Protein AF-A0A4P5S5T4-F1 (afdb_monomer)

Secondary structure (DSSP, 8-state):
---------------S---TT---------HHHHHHHHHHHHHHTS-HHHHHHHHHHHHH-PPPPPS-S--S--TT--TTTTTGGGTTTT--

Structure (mmCIF, N/CA/C/O backbone):
data_AF-A0A4P5S5T4-F1
#
_entry.id   AF-A0A4P5S5T4-F1
#
loop_
_atom_site.group_PDB
_atom_site.id
_atom_site.type_symbol
_atom_site.label_atom_id
_atom_site.label_alt_id
_atom_site.label_comp_id
_atom_site.label_asym_id
_atom_site.label_entity_id
_atom_site.label_seq_id
_atom_site.pdbx_PDB_ins_code
_atom_site.Cartn_x
_atom_site.Cartn_y
_atom_site.Cartn_z
_atom_site.occupancy
_atom_site.B_iso_or_equiv
_atom_site.auth_seq_id
_atom_site.auth_comp_id
_atom_site.auth_asym_id
_atom_site.auth_atom_id
_atom_site.pdbx_PDB_model_num
ATOM 1 N N . MET A 1 1 ? -32.167 -7.801 -5.557 1.00 39.59 1 MET A N 1
ATOM 2 C CA . MET A 1 1 ? -32.030 -6.781 -4.495 1.00 39.59 1 MET A CA 1
ATOM 3 C C . MET A 1 1 ? -30.658 -6.143 -4.635 1.00 39.59 1 MET A C 1
ATOM 5 O O . MET A 1 1 ? -29.685 -6.727 -4.189 1.00 39.59 1 MET A O 1
ATOM 9 N N . GLY A 1 2 ? -30.559 -5.023 -5.353 1.00 38.56 2 GLY A N 1
ATOM 10 C CA . GLY A 1 2 ? -29.319 -4.255 -5.479 1.00 38.56 2 GLY A CA 1
ATOM 11 C C . GLY A 1 2 ? -29.446 -2.997 -4.636 1.00 38.56 2 GLY A C 1
ATOM 12 O O . GLY A 1 2 ? -30.231 -2.116 -4.976 1.00 38.56 2 GLY A O 1
ATOM 13 N N . THR A 1 3 ? -28.745 -2.932 -3.509 1.00 44.59 3 THR A N 1
ATOM 14 C CA . THR A 1 3 ? -28.709 -1.734 -2.669 1.00 44.59 3 THR A CA 1
ATOM 15 C C . THR A 1 3 ? -27.775 -0.717 -3.310 1.00 44.59 3 THR A C 1
ATOM 17 O O . THR A 1 3 ? -26.554 -0.799 -3.203 1.00 44.59 3 THR A O 1
ATOM 20 N N . GLN A 1 4 ? -28.373 0.232 -4.025 1.00 38.91 4 GLN A N 1
ATOM 21 C CA . GLN A 1 4 ? -27.716 1.431 -4.520 1.00 38.91 4 GLN A CA 1
ATOM 22 C C . GLN A 1 4 ? -27.328 2.300 -3.317 1.00 38.91 4 GLN A C 1
ATOM 24 O O . GLN A 1 4 ? -28.180 2.928 -2.693 1.00 38.91 4 GLN A O 1
ATOM 29 N N . TYR A 1 5 ? -26.044 2.311 -2.963 1.00 44.62 5 TYR A N 1
ATOM 30 C CA . TYR A 1 5 ? -25.523 3.224 -1.949 1.00 44.62 5 TYR A CA 1
ATOM 31 C C . TYR A 1 5 ? -25.412 4.634 -2.556 1.00 44.62 5 TYR A C 1
ATOM 33 O O . TYR A 1 5 ? -24.755 4.793 -3.589 1.00 44.62 5 TYR A O 1
ATOM 41 N N . PRO A 1 6 ? -26.043 5.668 -1.969 1.00 44.50 6 PRO A N 1
ATOM 42 C CA . PRO A 1 6 ? -25.960 7.022 -2.498 1.00 44.50 6 PRO A CA 1
ATOM 43 C C . PRO A 1 6 ? -24.547 7.581 -2.287 1.00 44.50 6 PRO A C 1
ATOM 45 O O . PRO A 1 6 ? -24.059 7.686 -1.164 1.00 44.50 6 PRO A O 1
ATOM 48 N N . LEU A 1 7 ? -23.881 7.945 -3.384 1.00 44.62 7 LEU A N 1
ATOM 49 C CA . LEU A 1 7 ? -22.596 8.638 -3.353 1.00 44.62 7 LEU A CA 1
ATOM 50 C C . LEU A 1 7 ? -22.828 10.100 -2.957 1.00 44.62 7 LEU A C 1
ATOM 52 O O . LEU A 1 7 ? -23.117 10.953 -3.798 1.00 44.62 7 LEU A O 1
ATOM 56 N N . THR A 1 8 ? -22.704 10.397 -1.66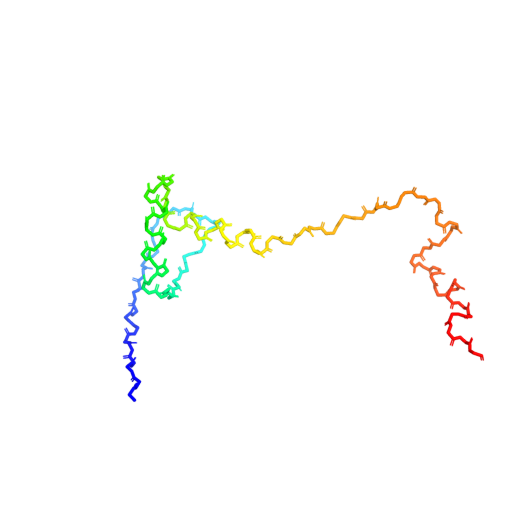6 1.00 44.47 8 THR A N 1
ATOM 57 C CA . THR A 1 8 ? -22.690 11.770 -1.158 1.00 44.47 8 THR A CA 1
ATOM 58 C C . THR A 1 8 ? -21.454 12.486 -1.703 1.00 44.47 8 THR A C 1
ATOM 60 O O . THR A 1 8 ? -20.316 12.170 -1.352 1.00 44.47 8 THR A O 1
ATOM 63 N N . ARG A 1 9 ? -21.676 13.446 -2.604 1.00 42.03 9 ARG A N 1
ATOM 64 C CA . ARG A 1 9 ? -20.649 14.341 -3.152 1.00 42.03 9 ARG A CA 1
ATOM 65 C C . ARG A 1 9 ? -20.087 15.205 -2.019 1.00 42.0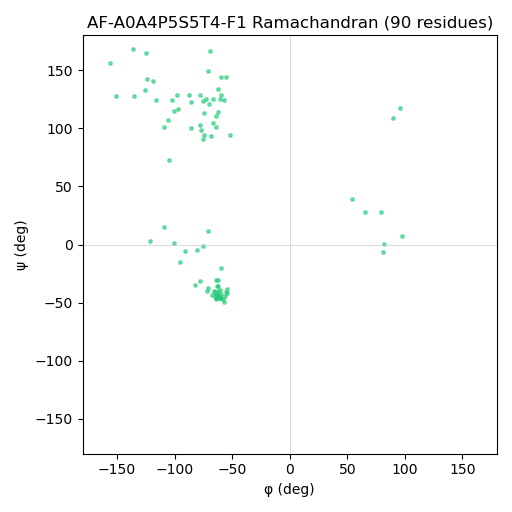3 9 ARG A C 1
ATOM 67 O O . ARG A 1 9 ? -20.698 16.196 -1.636 1.00 42.03 9 ARG A O 1
ATOM 74 N N . PHE A 1 10 ? -18.914 14.856 -1.500 1.00 49.81 10 PHE A N 1
ATOM 75 C CA . PHE A 1 10 ? -18.141 15.769 -0.660 1.00 49.81 10 PHE A CA 1
ATOM 76 C C . PHE A 1 10 ? -17.285 16.673 -1.553 1.00 49.81 10 PHE A C 1
ATOM 78 O O . PHE A 1 10 ? -16.246 16.269 -2.072 1.00 49.81 10 PHE A O 1
ATOM 85 N N . THR A 1 11 ? -17.749 17.903 -1.767 1.00 49.53 11 THR A N 1
ATOM 86 C CA . THR A 1 11 ? -16.958 18.986 -2.360 1.00 49.53 11 THR A CA 1
ATOM 87 C C . THR A 1 11 ? -15.967 19.502 -1.317 1.00 49.53 11 THR A C 1
ATOM 89 O O . THR A 1 11 ? -16.388 20.085 -0.320 1.00 49.53 11 THR A O 1
ATOM 92 N N . TYR A 1 12 ? -14.664 19.311 -1.533 1.00 51.44 12 TYR A N 1
ATOM 93 C CA . TYR A 1 12 ? -13.633 19.937 -0.703 1.00 51.44 12 TYR A CA 1
ATOM 94 C C . TYR A 1 12 ? -13.071 21.153 -1.428 1.00 51.44 12 TYR A C 1
ATOM 96 O O . TYR A 1 12 ? -12.482 21.035 -2.502 1.00 51.44 12 TYR A O 1
ATOM 104 N N . GLY A 1 13 ? -13.315 22.317 -0.829 1.00 43.81 13 GLY A N 1
ATOM 105 C CA . GLY A 1 13 ? -12.738 23.588 -1.226 1.00 43.81 13 GLY A CA 1
ATOM 106 C C . GLY A 1 13 ? -11.213 23.569 -1.154 1.00 43.81 13 GLY A C 1
ATOM 107 O O . GLY A 1 13 ? -10.597 22.928 -0.302 1.00 43.81 13 GLY A O 1
ATOM 108 N N . THR A 1 14 ? -10.635 24.277 -2.109 1.00 53.75 14 THR A N 1
ATOM 109 C CA . THR A 1 14 ? -9.218 24.438 -2.393 1.00 53.75 14 THR A CA 1
ATOM 110 C C . THR A 1 14 ? -8.571 25.386 -1.383 1.00 53.75 14 THR A C 1
ATOM 112 O O . THR A 1 14 ? -8.520 26.585 -1.637 1.00 53.75 14 THR A O 1
ATOM 115 N N . THR A 1 15 ? -8.035 24.891 -0.262 1.00 50.94 15 THR A N 1
ATOM 116 C CA . THR A 1 15 ? -7.120 25.724 0.538 1.00 50.94 15 THR A CA 1
ATOM 117 C C . THR A 1 15 ? -6.070 24.919 1.310 1.00 50.94 15 THR A C 1
ATOM 119 O O . THR A 1 15 ? -6.398 24.035 2.095 1.00 50.94 15 THR A O 1
ATOM 122 N N . TYR A 1 16 ? -4.817 25.345 1.106 1.00 43.16 16 TYR A N 1
ATOM 123 C CA . TYR A 1 16 ? -3.578 25.082 1.853 1.00 43.16 16 TYR A CA 1
ATOM 124 C C . TYR A 1 16 ? -2.717 23.876 1.450 1.00 43.16 16 TYR A C 1
ATOM 126 O O . TYR A 1 16 ? -2.987 22.731 1.791 1.00 43.16 16 TYR A O 1
ATOM 134 N N . GLY A 1 17 ? -1.569 24.211 0.852 1.00 43.69 17 GLY A N 1
ATOM 135 C CA . GLY A 1 17 ? -0.322 23.478 1.049 1.00 43.69 17 GLY A CA 1
ATOM 136 C C . GLY A 1 17 ? -0.016 22.432 -0.013 1.00 43.69 17 GLY A C 1
ATOM 137 O O . GLY A 1 17 ? -0.719 21.446 -0.182 1.00 43.69 17 GLY A O 1
ATOM 138 N N . THR A 1 18 ? 1.089 22.638 -0.710 1.00 46.34 18 THR A N 1
ATOM 139 C CA . THR A 1 18 ? 1.727 21.723 -1.654 1.00 46.34 18 THR A CA 1
ATOM 140 C C . THR A 1 18 ?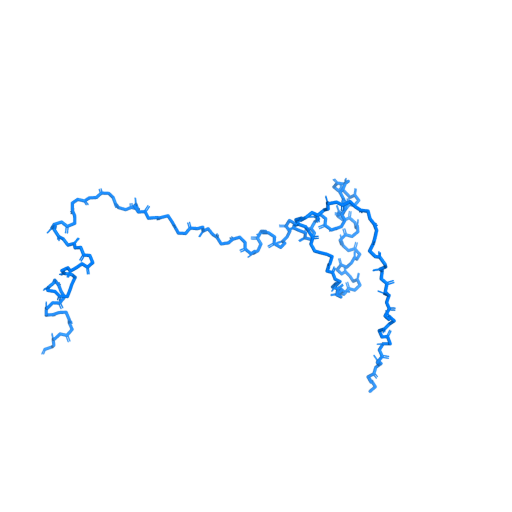 1.968 20.324 -1.059 1.00 46.34 18 THR A C 1
ATOM 142 O O . THR A 1 18 ? 3.005 20.074 -0.453 1.00 46.34 18 THR A O 1
ATOM 145 N N . ILE A 1 19 ? 1.042 19.386 -1.274 1.00 53.22 19 ILE A N 1
AT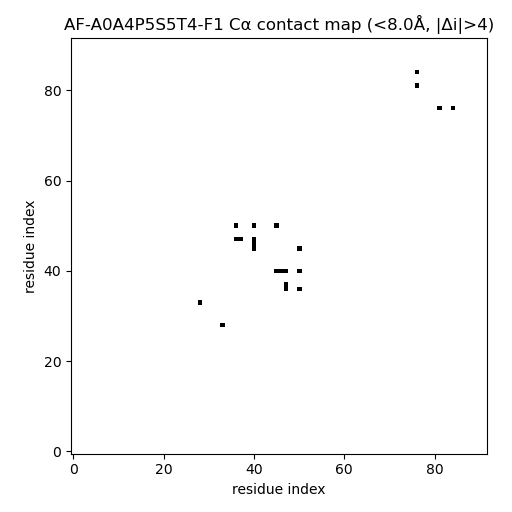OM 146 C CA . ILE A 1 19 ? 1.322 17.939 -1.301 1.00 53.22 19 ILE A CA 1
ATOM 147 C C . ILE A 1 19 ? 1.290 17.542 -2.778 1.00 53.22 19 ILE A C 1
ATOM 149 O O . ILE A 1 19 ? 0.313 16.992 -3.275 1.00 53.22 19 ILE A O 1
ATOM 153 N N . THR A 1 20 ? 2.311 17.934 -3.535 1.00 53.50 20 THR A N 1
ATOM 154 C CA . THR A 1 20 ? 2.294 17.824 -5.002 1.00 53.50 20 THR A CA 1
ATOM 155 C C . THR A 1 20 ? 2.499 16.404 -5.539 1.00 53.50 20 THR A C 1
ATOM 157 O O . THR A 1 20 ? 2.408 16.233 -6.748 1.00 53.50 20 THR A O 1
ATOM 160 N N . ASP A 1 21 ? 2.699 15.387 -4.688 1.00 69.38 21 ASP A N 1
ATOM 161 C CA . ASP A 1 21 ? 3.086 14.037 -5.146 1.00 69.38 21 ASP A CA 1
ATOM 162 C C . ASP A 1 21 ? 2.129 12.893 -4.757 1.00 69.38 21 ASP A C 1
ATOM 164 O O . ASP A 1 21 ? 2.384 11.730 -5.058 1.00 69.38 21 ASP A O 1
ATOM 168 N N . MET A 1 22 ? 0.995 13.174 -4.099 1.00 77.75 22 MET A N 1
ATOM 169 C CA . MET A 1 22 ? 0.056 12.117 -3.688 1.00 77.75 22 MET A CA 1
ATOM 170 C C . MET A 1 22 ? -1.405 12.458 -3.978 1.00 77.75 22 MET A C 1
ATOM 172 O O . MET A 1 22 ? -1.930 13.481 -3.544 1.00 77.75 22 MET A O 1
ATOM 176 N N . LYS A 1 23 ? -2.097 11.544 -4.670 1.00 86.75 23 LYS A N 1
ATOM 177 C CA . LYS A 1 23 ? -3.530 11.652 -4.985 1.00 86.75 23 LYS A CA 1
ATOM 178 C C . LYS A 1 23 ? -4.367 10.845 -3.993 1.00 86.75 23 LYS A C 1
ATOM 180 O O . LYS A 1 23 ? -4.129 9.653 -3.793 1.00 86.75 23 LYS A O 1
ATOM 185 N N . ARG A 1 24 ? -5.384 11.476 -3.393 1.00 88.19 24 ARG A N 1
ATOM 186 C CA . ARG A 1 24 ? -6.362 10.779 -2.541 1.00 88.19 24 ARG A CA 1
ATOM 187 C C . ARG A 1 24 ? -7.193 9.827 -3.401 1.00 88.19 24 ARG A C 1
ATOM 189 O O . ARG A 1 24 ? -7.821 10.258 -4.362 1.00 88.19 24 ARG A O 1
ATOM 196 N N . THR A 1 25 ? -7.221 8.557 -3.009 1.00 88.38 25 THR A N 1
ATOM 197 C CA . THR A 1 25 ? -7.983 7.500 -3.684 1.00 88.38 25 THR A CA 1
ATOM 198 C C . THR A 1 25 ? -8.884 6.808 -2.668 1.00 88.38 25 THR A C 1
ATOM 200 O O . THR A 1 25 ? -8.426 6.471 -1.577 1.00 88.38 25 THR A O 1
ATOM 203 N N . THR A 1 26 ? -10.155 6.604 -3.015 1.00 93.25 26 THR A N 1
ATOM 204 C CA . THR A 1 26 ? -11.118 5.848 -2.200 1.00 93.25 26 THR A CA 1
ATOM 205 C C . THR A 1 26 ? -11.283 4.459 -2.804 1.00 93.25 26 THR A C 1
ATOM 207 O O . THR A 1 26 ? -11.609 4.343 -3.983 1.00 93.25 26 THR A O 1
ATOM 210 N N . VAL A 1 27 ? -11.063 3.415 -2.005 1.00 92.38 27 VAL A N 1
ATOM 211 C CA . VAL A 1 27 ? -11.211 2.010 -2.411 1.00 92.38 27 VAL A CA 1
ATOM 212 C C . VAL A 1 27 ? -12.179 1.300 -1.472 1.00 92.38 27 VAL A C 1
ATOM 214 O O . VAL A 1 27 ? -12.177 1.556 -0.269 1.00 92.38 27 VAL A O 1
ATOM 217 N N . TYR A 1 28 ? -13.005 0.410 -2.017 1.00 93.44 28 TYR A N 1
ATOM 218 C CA . TYR A 1 28 ? -13.860 -0.464 -1.218 1.00 93.44 28 TYR A CA 1
ATOM 219 C C . TYR A 1 28 ? -13.083 -1.728 -0.859 1.00 93.44 28 TYR A C 1
ATOM 221 O O . TYR A 1 28 ? -12.502 -2.367 -1.735 1.00 93.44 28 TYR A O 1
ATOM 229 N N . LEU A 1 29 ? -13.067 -2.080 0.424 1.00 93.88 29 LEU A N 1
ATOM 230 C CA . LEU A 1 29 ? -12.423 -3.289 0.931 1.00 93.88 29 LEU A CA 1
ATOM 231 C C . LEU A 1 29 ? -13.490 -4.171 1.584 1.00 93.88 29 LEU A C 1
ATOM 233 O O . LEU A 1 29 ? -14.344 -3.627 2.285 1.00 93.88 29 LEU A O 1
ATOM 237 N N . PRO A 1 30 ? -13.438 -5.503 1.410 1.00 97.38 30 PRO A N 1
ATOM 238 C CA . PRO A 1 30 ? -14.221 -6.414 2.236 1.00 97.38 30 PRO A CA 1
ATOM 239 C C . PRO A 1 30 ? -13.934 -6.179 3.725 1.00 97.38 30 PRO A C 1
ATOM 241 O O . PRO A 1 30 ? -12.783 -5.918 4.093 1.00 97.38 30 PRO A O 1
ATOM 244 N N . ASP A 1 31 ? -14.947 -6.321 4.581 1.00 94.31 31 ASP A N 1
ATOM 245 C CA . ASP A 1 31 ? -14.837 -6.027 6.020 1.00 94.31 31 ASP A CA 1
ATOM 246 C C . ASP A 1 31 ? -13.699 -6.808 6.692 1.00 94.31 31 ASP A C 1
ATOM 248 O O . ASP A 1 31 ? -12.908 -6.250 7.456 1.00 94.31 31 ASP A O 1
ATOM 252 N N . GLU A 1 32 ? -13.527 -8.081 6.327 1.00 95.44 32 GLU A N 1
ATOM 253 C CA . GLU A 1 32 ? -12.430 -8.919 6.823 1.00 95.44 32 GLU A CA 1
ATOM 254 C C . GLU A 1 32 ? -11.046 -8.389 6.420 1.00 95.44 32 GLU A C 1
ATOM 256 O O . GLU A 1 32 ? -10.074 -8.487 7.174 1.00 95.44 32 GLU A O 1
ATOM 261 N N . LEU A 1 33 ? -10.923 -7.820 5.217 1.00 95.06 33 LEU A N 1
ATOM 262 C CA . LEU A 1 33 ? -9.669 -7.241 4.744 1.00 95.06 33 LEU A CA 1
ATOM 263 C C . LEU A 1 33 ? -9.363 -5.934 5.482 1.00 95.06 33 LEU A C 1
ATOM 265 O O . LEU A 1 33 ? -8.219 -5.718 5.882 1.00 95.06 33 LEU A O 1
ATOM 269 N N . LYS A 1 34 ? -10.382 -5.104 5.728 1.00 95.25 34 LYS A N 1
ATOM 270 C CA . LYS A 1 34 ? -10.256 -3.888 6.538 1.00 95.25 34 LYS A CA 1
ATOM 271 C C . LYS A 1 34 ? -9.836 -4.214 7.974 1.00 95.25 34 LYS A C 1
ATOM 273 O O . LYS A 1 34 ? -8.924 -3.572 8.489 1.00 95.25 34 LYS A O 1
ATOM 278 N N . ALA A 1 35 ? -10.430 -5.233 8.598 1.00 96.31 35 ALA A N 1
ATOM 279 C CA . ALA A 1 35 ? -10.080 -5.655 9.955 1.00 96.31 35 ALA A CA 1
ATOM 280 C C . ALA A 1 35 ? -8.610 -6.093 10.062 1.00 96.31 35 ALA A C 1
ATOM 282 O O . ALA A 1 35 ? -7.882 -5.644 10.951 1.00 96.31 35 ALA A O 1
ATOM 283 N N . ARG A 1 36 ? -8.139 -6.907 9.106 1.00 96.12 36 ARG A N 1
ATOM 284 C CA . ARG A 1 36 ? -6.726 -7.312 9.031 1.00 96.12 36 ARG A CA 1
ATOM 285 C C . ARG A 1 36 ? -5.791 -6.123 8.812 1.00 96.12 36 ARG A C 1
ATOM 287 O O . ARG A 1 36 ? -4.733 -6.066 9.433 1.00 96.12 36 ARG A O 1
ATOM 294 N N . LEU A 1 37 ? -6.182 -5.166 7.970 1.00 95.62 37 LEU A N 1
ATOM 295 C CA . LEU A 1 37 ? -5.390 -3.966 7.703 1.00 95.62 37 LEU A CA 1
ATOM 296 C C . LEU A 1 37 ? -5.217 -3.097 8.957 1.00 95.62 37 LEU A C 1
ATOM 298 O O . LEU A 1 37 ? -4.110 -2.638 9.224 1.00 95.62 37 LEU A O 1
ATOM 302 N N . VAL A 1 38 ? -6.280 -2.914 9.747 1.00 95.81 38 VAL A N 1
ATOM 303 C CA . VAL A 1 38 ? -6.234 -2.162 11.015 1.00 95.81 38 VAL A CA 1
ATOM 304 C C . VAL A 1 38 ? -5.322 -2.851 12.029 1.00 95.81 38 VAL A C 1
ATOM 306 O O . VAL A 1 38 ? -4.474 -2.195 12.635 1.00 95.81 38 VAL A O 1
ATOM 309 N N . ALA A 1 39 ? -5.458 -4.170 12.192 1.00 96.31 39 ALA A N 1
ATOM 310 C CA . ALA A 1 39 ? -4.615 -4.941 13.103 1.00 96.31 39 ALA A CA 1
ATOM 311 C C . ALA A 1 39 ? -3.128 -4.831 12.726 1.00 96.31 39 ALA A C 1
ATOM 313 O O . ALA A 1 39 ? -2.273 -4.620 13.586 1.00 96.31 39 ALA A O 1
ATOM 314 N N . GLU A 1 40 ? -2.819 -4.909 11.430 1.00 96.31 40 GLU A N 1
ATOM 315 C CA . GLU A 1 40 ? -1.448 -4.810 10.937 1.00 96.31 40 GLU A CA 1
ATOM 316 C C . GLU A 1 40 ? -0.878 -3.388 11.056 1.00 96.31 40 GL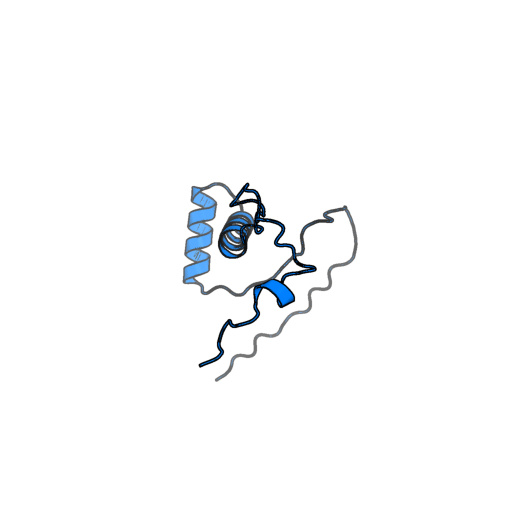U A C 1
ATOM 318 O O . GLU A 1 40 ? 0.289 -3.220 11.418 1.00 96.31 40 GLU A O 1
ATOM 323 N N . ALA A 1 41 ? -1.698 -2.361 10.814 1.00 95.88 41 ALA A N 1
ATOM 324 C CA . ALA A 1 41 ? -1.341 -0.957 11.014 1.00 95.88 41 ALA A CA 1
ATOM 325 C C . ALA A 1 41 ? -0.977 -0.675 12.477 1.00 95.88 41 ALA A C 1
ATOM 327 O O . ALA A 1 41 ? 0.072 -0.088 12.751 1.00 95.88 41 ALA A O 1
ATOM 328 N N . ALA A 1 42 ? -1.789 -1.172 13.414 1.00 95.50 42 ALA A N 1
ATOM 329 C CA . ALA A 1 42 ? -1.521 -1.067 14.844 1.00 95.50 42 ALA A CA 1
ATOM 330 C C . ALA A 1 42 ? -0.230 -1.802 15.236 1.00 95.50 42 ALA A C 1
ATOM 332 O O . ALA A 1 42 ? 0.615 -1.236 15.929 1.00 95.50 42 ALA A O 1
ATOM 333 N N . ARG A 1 43 ? -0.034 -3.030 14.737 1.00 95.62 43 ARG A N 1
ATOM 334 C CA . ARG A 1 43 ? 1.161 -3.844 15.013 1.00 95.62 43 ARG A CA 1
ATOM 335 C C . ARG A 1 43 ? 2.453 -3.181 14.533 1.00 95.62 43 ARG A C 1
ATOM 337 O O . ARG A 1 43 ? 3.477 -3.292 15.200 1.00 95.62 43 ARG A O 1
ATOM 344 N N . ARG A 1 44 ? 2.419 -2.523 13.371 1.00 93.12 44 ARG A N 1
ATOM 345 C CA . ARG A 1 44 ? 3.577 -1.846 12.761 1.00 93.12 44 ARG A CA 1
ATOM 346 C C . ARG A 1 44 ? 3.721 -0.377 13.171 1.00 93.12 44 ARG A C 1
ATOM 348 O O . ARG A 1 44 ? 4.703 0.241 12.782 1.00 93.12 44 ARG A O 1
ATOM 355 N N . GLN A 1 45 ? 2.760 0.173 13.916 1.00 95.19 45 GLN A N 1
ATOM 356 C CA . GLN A 1 45 ? 2.679 1.596 14.273 1.00 95.19 45 GLN A CA 1
ATOM 357 C C . GLN A 1 45 ? 2.738 2.537 13.052 1.00 95.19 45 GLN A C 1
ATOM 359 O O . GLN A 1 45 ? 3.351 3.601 13.095 1.00 95.19 45 GLN A O 1
ATOM 364 N N . VAL A 1 46 ? 2.085 2.152 11.952 1.00 94.06 46 VAL A N 1
ATOM 365 C CA . VAL A 1 46 ? 1.994 2.955 10.719 1.00 94.06 46 VAL A CA 1
ATOM 366 C C . VAL A 1 46 ? 0.539 3.179 10.323 1.00 94.06 46 VAL A C 1
ATOM 368 O O . VAL A 1 46 ? -0.365 2.500 10.800 1.00 94.06 46 VAL A O 1
ATOM 371 N N . THR A 1 47 ? 0.292 4.126 9.418 1.00 93.44 47 THR A N 1
ATOM 372 C CA . THR A 1 47 ? -1.061 4.344 8.884 1.00 93.44 47 THR A CA 1
ATOM 373 C C . THR A 1 47 ? -1.489 3.197 7.965 1.00 93.44 47 THR A C 1
ATOM 375 O O . THR A 1 47 ? -0.673 2.636 7.237 1.00 93.44 47 THR A O 1
ATOM 378 N N . GLU A 1 48 ? -2.785 2.896 7.908 1.00 92.75 48 GLU A N 1
ATOM 379 C CA . GLU A 1 48 ? -3.324 1.924 6.945 1.00 92.75 48 GLU A CA 1
ATOM 380 C C . GLU A 1 48 ? -2.953 2.269 5.494 1.00 92.7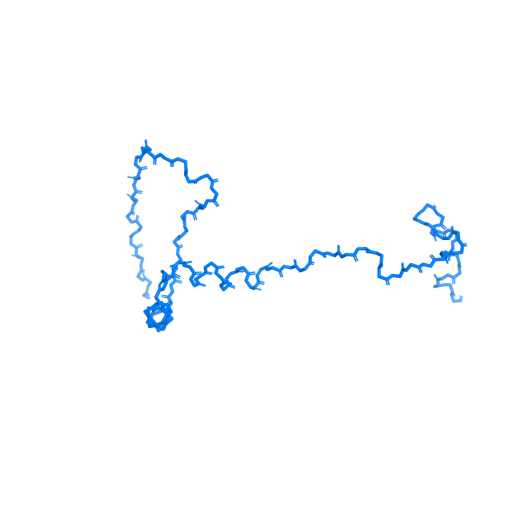5 48 GLU A C 1
ATOM 382 O O . GLU A 1 48 ? -2.624 1.399 4.690 1.00 92.75 48 GLU A O 1
ATOM 387 N N . ALA A 1 49 ? -2.963 3.566 5.172 1.00 92.88 49 ALA A N 1
ATOM 388 C CA . ALA A 1 49 ? -2.606 4.065 3.854 1.00 92.88 49 ALA A CA 1
ATOM 389 C C . ALA A 1 49 ? -1.132 3.789 3.509 1.00 92.88 49 ALA A C 1
ATOM 391 O O . ALA A 1 49 ? -0.818 3.599 2.339 1.00 92.88 49 ALA A O 1
ATOM 392 N N . GLU A 1 50 ? -0.238 3.746 4.501 1.00 92.56 50 GLU A N 1
ATOM 393 C CA . GLU A 1 50 ? 1.169 3.372 4.307 1.00 92.56 50 GLU A CA 1
ATOM 394 C C . GLU A 1 50 ? 1.300 1.902 3.913 1.00 92.56 50 GLU A C 1
ATOM 396 O O . GLU A 1 50 ? 1.992 1.580 2.951 1.00 92.56 50 GLU A O 1
ATOM 401 N N . ILE A 1 51 ? 0.559 1.016 4.579 1.00 95.38 51 ILE A N 1
ATOM 402 C CA . ILE A 1 51 ? 0.537 -0.409 4.229 1.00 95.38 51 ILE A CA 1
ATOM 403 C C . ILE A 1 51 ? -0.025 -0.608 2.818 1.00 95.38 51 ILE A C 1
ATOM 405 O O . ILE A 1 51 ? 0.558 -1.356 2.034 1.00 95.38 51 ILE A O 1
ATOM 409 N N . ILE A 1 52 ? -1.118 0.082 2.470 1.00 94.06 52 ILE A N 1
ATOM 410 C CA . ILE A 1 52 ? -1.698 0.019 1.120 1.00 94.06 52 ILE A CA 1
ATOM 411 C C . ILE A 1 52 ? -0.679 0.496 0.079 1.00 94.06 52 ILE A C 1
ATOM 413 O O . ILE A 1 52 ? -0.487 -0.182 -0.926 1.00 94.06 52 ILE A O 1
ATOM 417 N N . ARG A 1 53 ? 0.010 1.620 0.319 1.00 92.69 53 ARG A N 1
ATOM 418 C CA . ARG A 1 53 ? 1.058 2.114 -0.588 1.00 92.69 53 ARG A CA 1
ATOM 419 C C . ARG A 1 53 ? 2.175 1.097 -0.785 1.00 92.69 53 ARG A C 1
ATOM 421 O O . ARG A 1 53 ? 2.538 0.839 -1.923 1.00 92.69 53 ARG A O 1
ATOM 428 N N . GLN A 1 54 ? 2.686 0.501 0.291 1.00 92.44 54 GLN A N 1
ATOM 429 C CA . GLN A 1 54 ? 3.765 -0.491 0.217 1.00 92.44 54 GLN A CA 1
ATOM 430 C C . GLN A 1 54 ? 3.338 -1.760 -0.523 1.00 92.44 54 GLN A C 1
ATOM 432 O O . GLN A 1 54 ? 4.108 -2.297 -1.315 1.00 92.44 54 GLN A O 1
ATOM 437 N N . ALA A 1 55 ? 2.116 -2.238 -0.282 1.00 93.62 55 ALA A N 1
ATOM 438 C CA . ALA A 1 55 ? 1.575 -3.393 -0.988 1.00 93.62 55 ALA A CA 1
ATOM 439 C C . ALA A 1 55 ? 1.426 -3.101 -2.488 1.00 93.62 55 ALA A C 1
ATOM 441 O O . ALA A 1 55 ? 1.861 -3.897 -3.312 1.00 93.62 55 ALA A O 1
ATOM 442 N N . VAL A 1 56 ? 0.876 -1.936 -2.842 1.00 92.19 56 VAL A N 1
ATOM 443 C CA . VAL A 1 56 ? 0.730 -1.522 -4.242 1.00 92.19 56 VAL A CA 1
ATOM 444 C C . VAL A 1 56 ? 2.090 -1.317 -4.909 1.00 92.19 56 VAL A C 1
ATOM 446 O O . VAL A 1 56 ? 2.271 -1.811 -6.016 1.00 92.19 56 VAL A O 1
ATOM 449 N N . ASP A 1 57 ? 3.058 -0.655 -4.264 1.00 90.88 57 ASP A N 1
ATOM 450 C CA . ASP A 1 57 ? 4.420 -0.516 -4.806 1.00 90.88 57 ASP A CA 1
ATOM 451 C C . ASP A 1 57 ? 5.022 -1.893 -5.073 1.00 90.88 57 ASP A C 1
ATOM 453 O O . ASP A 1 57 ? 5.450 -2.171 -6.185 1.00 90.88 57 ASP A O 1
ATOM 457 N N . LYS A 1 58 ? 4.959 -2.803 -4.098 1.00 90.06 58 LYS A N 1
ATOM 458 C CA . LYS A 1 58 ? 5.499 -4.156 -4.244 1.00 90.06 58 LYS A CA 1
ATOM 459 C C . LYS A 1 58 ? 4.909 -4.909 -5.442 1.00 90.06 58 LYS A C 1
ATOM 461 O O . LYS A 1 58 ? 5.667 -5.547 -6.166 1.00 90.06 58 LYS A O 1
ATOM 466 N N . GLU A 1 59 ? 3.595 -4.841 -5.648 1.00 91.56 59 GLU A N 1
ATOM 467 C CA . GLU A 1 59 ? 2.924 -5.549 -6.749 1.00 91.56 59 GLU A CA 1
ATOM 468 C C . GLU A 1 59 ? 3.101 -4.855 -8.110 1.00 91.56 59 GLU A C 1
ATOM 470 O O . GLU A 1 59 ? 3.133 -5.512 -9.148 1.00 91.56 59 GLU A O 1
ATOM 475 N N . THR A 1 60 ? 3.220 -3.524 -8.137 1.00 90.81 60 THR A N 1
ATOM 476 C CA . THR A 1 60 ? 3.299 -2.746 -9.390 1.00 90.81 60 THR A CA 1
ATOM 477 C C . THR A 1 60 ? 4.721 -2.441 -9.839 1.00 90.81 60 THR A C 1
ATOM 479 O O . THR A 1 60 ? 4.937 -2.069 -10.996 1.00 90.81 60 THR A O 1
ATOM 482 N N . ARG A 1 61 ? 5.708 -2.603 -8.957 1.00 84.62 61 ARG A N 1
ATOM 483 C CA . ARG A 1 61 ? 7.111 -2.340 -9.254 1.00 84.62 61 ARG A CA 1
ATOM 484 C C . ARG A 1 61 ? 7.644 -3.364 -10.245 1.00 84.62 61 ARG A C 1
ATOM 486 O O . ARG A 1 61 ? 8.159 -4.418 -9.885 1.00 84.62 61 ARG A O 1
ATOM 493 N N . GLN A 1 62 ? 7.582 -3.006 -11.519 1.00 77.31 62 GLN A N 1
ATOM 494 C CA . GLN A 1 62 ? 8.292 -3.724 -12.564 1.00 77.31 62 GLN A CA 1
ATOM 495 C C . GLN A 1 62 ? 9.771 -3.319 -12.540 1.00 77.31 62 GLN A C 1
ATOM 497 O O . GLN A 1 62 ? 10.082 -2.121 -12.549 1.00 77.31 62 GLN A O 1
ATOM 502 N N . PRO A 1 63 ? 10.712 -4.281 -12.504 1.00 73.12 63 PRO A N 1
ATOM 503 C CA . PRO A 1 63 ? 12.118 -3.952 -12.648 1.00 73.12 63 PRO A CA 1
ATOM 504 C C . PRO A 1 63 ? 12.318 -3.297 -14.015 1.00 73.12 63 PRO A C 1
ATOM 506 O O . PRO A 1 63 ? 11.940 -3.851 -15.047 1.00 73.12 63 PRO A O 1
ATOM 509 N N . ARG A 1 64 ? 12.909 -2.100 -14.030 1.00 73.12 64 ARG A N 1
ATOM 510 C CA . ARG A 1 64 ? 13.253 -1.441 -15.290 1.00 73.12 64 ARG A CA 1
ATOM 511 C C . ARG A 1 64 ? 14.216 -2.358 -16.057 1.00 73.12 64 ARG A C 1
ATOM 513 O O . ARG A 1 64 ? 15.219 -2.761 -15.457 1.00 73.12 64 ARG A O 1
ATOM 520 N N . PRO A 1 65 ? 13.953 -2.683 -17.338 1.00 74.69 65 PRO A N 1
ATOM 521 C CA . PRO A 1 65 ? 14.866 -3.509 -18.113 1.00 74.69 65 PRO A CA 1
ATOM 522 C C . PRO A 1 65 ? 16.241 -2.843 -18.120 1.00 74.69 65 PRO A C 1
ATOM 524 O O . PRO A 1 65 ? 16.377 -1.661 -18.449 1.00 74.69 65 PRO A O 1
ATOM 527 N N . ARG A 1 66 ? 17.256 -3.592 -17.686 1.00 73.06 66 ARG A N 1
ATOM 528 C CA . ARG A 1 66 ? 18.651 -3.156 -17.723 1.00 73.06 66 ARG A CA 1
ATOM 529 C C . ARG A 1 66 ? 19.263 -3.757 -18.984 1.00 73.06 66 ARG A C 1
ATOM 531 O O . ARG A 1 66 ? 19.288 -4.975 -19.125 1.00 73.06 66 ARG A O 1
ATOM 538 N N . GLY A 1 67 ? 19.693 -2.904 -19.911 1.00 75.44 67 GLY A N 1
ATOM 539 C CA . GLY A 1 67 ? 20.505 -3.333 -21.051 1.00 75.44 67 GLY A CA 1
ATOM 540 C C . GLY A 1 67 ? 21.906 -3.761 -20.601 1.00 75.44 67 GLY A C 1
ATOM 541 O O . GLY A 1 67 ? 22.302 -3.481 -19.469 1.00 75.44 67 GLY A O 1
ATOM 542 N N . GLY A 1 68 ? 22.657 -4.423 -21.483 1.00 71.81 68 GLY A N 1
ATOM 543 C CA . GLY 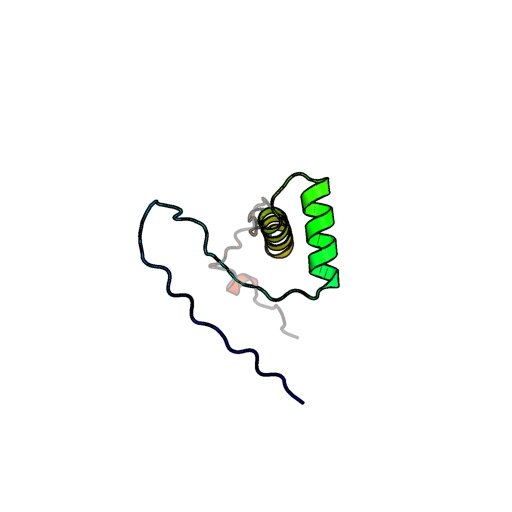A 1 68 ? 24.048 -4.809 -21.207 1.00 71.81 68 GLY A CA 1
ATOM 544 C C . GLY A 1 68 ? 24.212 -6.060 -20.338 1.00 71.81 68 GLY A C 1
ATOM 545 O O . GLY A 1 68 ? 25.202 -6.180 -19.628 1.00 71.81 68 GLY A O 1
ATOM 546 N N . ILE A 1 69 ? 23.248 -6.991 -20.375 1.00 73.69 69 ILE A N 1
ATOM 547 C CA . ILE A 1 69 ? 23.369 -8.316 -19.728 1.00 73.69 69 ILE A CA 1
ATOM 548 C C . ILE A 1 69 ? 24.527 -9.118 -20.349 1.00 73.69 69 ILE A C 1
ATOM 550 O O . ILE A 1 69 ? 25.193 -9.889 -19.665 1.00 73.69 69 ILE A O 1
ATOM 554 N N . PHE A 1 70 ? 24.797 -8.876 -21.633 1.00 70.00 70 PHE A N 1
ATOM 555 C CA . PHE A 1 70 ? 25.974 -9.357 -22.336 1.00 70.00 70 PHE A CA 1
ATOM 556 C C . PHE A 1 70 ? 26.803 -8.150 -22.768 1.00 70.00 70 PHE A C 1
ATOM 558 O O . PHE A 1 70 ? 26.300 -7.259 -23.453 1.00 70.00 70 PHE A O 1
ATOM 565 N N . SER A 1 71 ? 28.065 -8.136 -22.353 1.00 65.00 71 SER A N 1
ATOM 566 C CA . SER A 1 71 ? 29.087 -7.231 -22.869 1.00 65.00 71 SER A CA 1
ATOM 567 C C . SER A 1 71 ? 30.039 -8.083 -23.695 1.00 65.00 71 SER A C 1
ATOM 569 O O . SER A 1 71 ? 30.846 -8.825 -23.142 1.00 65.00 71 SER A O 1
ATOM 571 N N . GLY A 1 72 ? 29.890 -8.034 -25.013 1.00 66.81 72 GLY A N 1
ATOM 572 C CA . GLY A 1 72 ? 30.708 -8.778 -25.961 1.00 66.81 72 GLY A CA 1
ATOM 573 C C . GLY A 1 72 ? 30.689 -8.081 -27.312 1.00 66.81 72 GLY A C 1
ATOM 574 O O . GLY A 1 72 ? 29.770 -7.315 -27.599 1.00 66.81 72 GLY A O 1
ATOM 575 N N . ASP A 1 73 ? 31.721 -8.320 -28.114 1.00 66.62 73 ASP A N 1
ATOM 576 C CA . ASP A 1 73 ? 31.704 -7.939 -29.521 1.00 66.62 73 ASP A CA 1
ATOM 577 C C . ASP A 1 73 ? 30.569 -8.710 -30.204 1.00 66.62 73 ASP A C 1
ATOM 579 O O . ASP A 1 73 ? 30.598 -9.939 -30.268 1.00 66.62 73 ASP A O 1
ATOM 583 N N . THR A 1 74 ? 29.542 -8.002 -30.678 1.00 65.62 74 THR A N 1
ATOM 584 C CA . THR A 1 74 ? 28.413 -8.608 -31.398 1.00 65.62 74 THR A CA 1
ATOM 585 C C . THR A 1 74 ? 28.818 -9.090 -32.800 1.00 65.62 74 THR A C 1
ATOM 587 O O . THR A 1 74 ? 27.949 -9.369 -33.620 1.00 65.62 74 THR A O 1
ATOM 590 N N . GLY A 1 75 ? 30.117 -9.133 -33.123 1.00 69.38 75 GLY A N 1
ATOM 591 C CA . GLY A 1 75 ? 30.627 -9.518 -34.438 1.00 69.38 75 GLY A CA 1
ATOM 592 C C . GLY A 1 75 ? 30.219 -8.527 -35.526 1.00 69.38 75 GLY A C 1
ATOM 593 O O . GLY A 1 75 ? 30.033 -8.912 -36.674 1.00 69.38 75 GLY A O 1
ATOM 594 N N . GLY A 1 76 ? 30.005 -7.260 -35.154 1.00 75.06 76 GLY A N 1
ATOM 595 C CA . GLY A 1 76 ? 29.462 -6.231 -36.042 1.00 75.06 76 GLY A CA 1
ATOM 596 C C . GLY A 1 76 ? 27.935 -6.232 -36.191 1.00 75.06 76 GLY A C 1
ATOM 597 O O . GLY A 1 76 ? 27.417 -5.368 -36.896 1.00 75.06 76 GLY A O 1
ATOM 598 N N . VAL A 1 77 ? 27.196 -7.127 -35.521 1.00 76.31 77 VAL A N 1
ATOM 599 C CA . VAL A 1 77 ? 25.723 -7.122 -35.549 1.00 76.31 77 VAL A CA 1
ATOM 600 C C . VAL A 1 77 ? 25.178 -5.957 -34.726 1.00 76.31 77 VAL A C 1
ATOM 602 O O . VAL A 1 77 ? 25.455 -5.785 -33.538 1.00 76.31 77 VAL A O 1
ATOM 605 N N . THR A 1 78 ? 24.355 -5.147 -35.370 1.00 80.00 78 THR A N 1
ATOM 606 C CA . THR A 1 78 ? 23.693 -3.967 -34.825 1.00 80.00 78 THR A CA 1
ATOM 607 C C . THR A 1 78 ? 22.237 -3.952 -35.275 1.00 80.00 78 THR A C 1
ATOM 609 O O . THR A 1 78 ? 21.838 -4.673 -36.187 1.00 80.00 78 THR A O 1
ATOM 612 N N . GLY A 1 79 ? 21.421 -3.078 -34.682 1.00 78.94 79 GLY A N 1
ATOM 613 C CA . GLY A 1 79 ? 20.040 -2.897 -35.140 1.00 78.94 79 GLY A CA 1
ATOM 614 C C . GLY A 1 79 ? 19.925 -2.451 -36.606 1.00 78.94 79 GLY A C 1
ATOM 615 O O . GLY A 1 79 ? 18.875 -2.648 -37.206 1.00 78.94 79 GLY A O 1
ATOM 616 N N . ALA A 1 80 ? 20.985 -1.878 -37.188 1.00 82.00 80 ALA A N 1
ATOM 617 C CA . ALA A 1 80 ? 20.982 -1.371 -38.558 1.00 82.00 80 ALA A CA 1
ATOM 618 C C . ALA A 1 80 ? 21.227 -2.461 -39.616 1.00 82.00 80 ALA A C 1
ATOM 620 O O . ALA A 1 80 ? 20.634 -2.397 -40.686 1.00 82.00 80 ALA A O 1
ATOM 621 N N . ASN A 1 81 ? 22.055 -3.465 -39.317 1.00 85.06 81 ASN A N 1
ATOM 622 C CA . ASN A 1 81 ? 22.377 -4.579 -40.224 1.00 85.06 81 ASN A CA 1
ATOM 623 C C . ASN A 1 81 ? 21.754 -5.910 -39.773 1.00 85.06 81 ASN A C 1
ATOM 625 O O . ASN A 1 81 ? 22.124 -6.975 -40.262 1.00 85.06 81 ASN A O 1
ATOM 629 N N . LEU A 1 82 ? 20.792 -5.850 -38.846 1.00 84.19 82 LEU A N 1
ATOM 630 C CA . LEU A 1 82 ? 20.083 -7.017 -38.331 1.00 84.19 82 LEU A CA 1
ATOM 631 C C . LEU A 1 82 ? 19.451 -7.836 -39.462 1.00 84.19 82 LEU A C 1
ATOM 633 O O . LEU A 1 82 ? 19.526 -9.055 -39.438 1.00 84.19 82 LEU A O 1
ATOM 637 N N . HIS A 1 83 ? 18.861 -7.171 -40.458 1.00 82.12 83 HIS A N 1
ATOM 638 C CA . HIS A 1 83 ? 18.154 -7.848 -41.544 1.00 82.12 83 HIS A CA 1
ATOM 639 C C . HIS A 1 83 ? 19.086 -8.688 -42.429 1.00 82.12 83 HIS A C 1
ATOM 641 O O . HIS A 1 83 ? 18.740 -9.813 -42.768 1.00 82.12 83 HIS A O 1
ATOM 647 N N . GLU A 1 84 ? 20.287 -8.185 -42.722 1.00 85.75 84 GLU A N 1
ATOM 648 C CA . GLU A 1 84 ? 21.319 -8.903 -43.488 1.00 85.75 84 GLU A CA 1
ATOM 649 C C . GLU A 1 84 ? 21.790 -10.163 -42.745 1.00 85.75 84 GLU A C 1
ATOM 651 O O . GLU A 1 84 ? 22.029 -11.201 -43.346 1.00 85.75 84 GLU A O 1
ATOM 656 N N . HIS A 1 85 ? 21.852 -10.102 -41.412 1.00 83.00 85 HIS A N 1
ATOM 657 C CA . HIS A 1 85 ? 22.231 -11.243 -40.572 1.00 83.00 85 HIS A CA 1
ATOM 658 C C . HIS A 1 85 ? 21.080 -12.231 -40.320 1.00 83.00 85 HIS A C 1
ATOM 660 O O . HIS A 1 85 ? 21.290 -1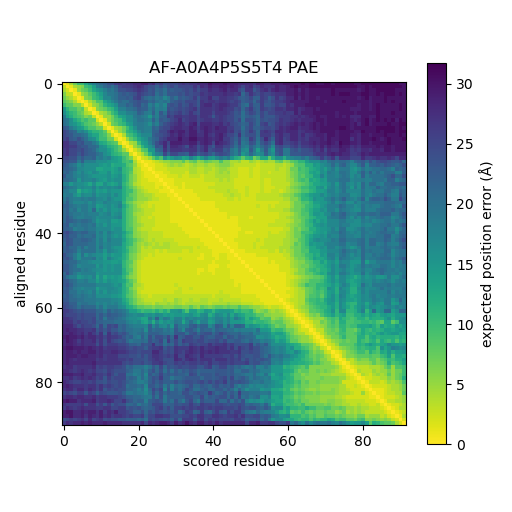3.261 -39.682 1.00 83.00 85 HIS A O 1
ATOM 666 N N . MET A 1 86 ? 19.866 -11.919 -40.782 1.00 84.75 86 MET A N 1
ATOM 667 C CA . MET A 1 86 ? 18.686 -12.785 -40.679 1.00 84.75 86 MET A CA 1
ATOM 668 C C . MET A 1 86 ? 18.378 -13.532 -41.986 1.00 84.75 86 MET A C 1
ATOM 670 O O . MET A 1 86 ? 17.403 -14.283 -42.031 1.00 84.75 86 MET A O 1
ATOM 674 N N . GLU A 1 87 ? 19.181 -13.351 -43.036 1.00 86.88 87 GLU A N 1
ATOM 675 C CA . GLU A 1 87 ? 19.043 -14.090 -44.294 1.00 86.88 87 GLU A CA 1
ATOM 676 C C . GLU A 1 87 ? 19.243 -15.603 -44.060 1.00 86.88 87 GLU A C 1
ATOM 678 O O . GLU A 1 87 ? 20.137 -16.019 -43.319 1.00 86.88 87 GLU A O 1
ATOM 683 N N . GLY A 1 88 ? 18.361 -16.440 -44.620 1.00 79.38 88 GLY A N 1
ATOM 684 C CA . GLY A 1 88 ? 18.320 -17.887 -44.366 1.00 79.38 88 GLY A CA 1
ATOM 685 C C . GLY A 1 88 ? 17.618 -18.316 -43.067 1.00 79.38 88 GLY A C 1
ATOM 686 O O . GLY A 1 88 ? 17.405 -19.510 -42.846 1.00 79.38 88 GLY A O 1
ATOM 687 N N . PHE A 1 89 ? 17.210 -17.385 -42.192 1.00 81.25 89 PHE A N 1
ATOM 688 C CA . PHE A 1 89 ? 16.457 -17.724 -40.981 1.00 81.25 89 PHE A CA 1
ATOM 689 C C . PHE A 1 89 ? 14.979 -17.996 -41.316 1.00 81.25 89 PHE A C 1
ATOM 691 O O . PHE A 1 89 ? 14.190 -17.073 -41.506 1.00 81.25 89 PHE A O 1
ATOM 698 N N . GLY A 1 90 ? 14.587 -19.273 -41.350 1.00 78.62 90 GLY A N 1
ATOM 699 C CA . GLY A 1 90 ? 13.203 -19.696 -41.615 1.00 78.62 90 GLY A CA 1
ATOM 700 C C . GLY A 1 90 ? 12.912 -20.110 -43.060 1.00 78.62 90 GLY A C 1
ATOM 701 O O . GLY A 1 90 ? 11.754 -20.373 -43.386 1.00 78.62 90 GLY A O 1
ATOM 702 N N . GLU A 1 91 ? 13.934 -20.208 -43.907 1.00 78.38 91 GLU A N 1
ATOM 703 C CA . GLU A 1 91 ? 13.821 -20.805 -45.239 1.00 78.38 91 GLU A CA 1
ATOM 704 C C . GLU A 1 91 ? 14.006 -22.332 -45.117 1.00 78.38 91 GLU A C 1
ATOM 706 O O . GLU A 1 91 ? 14.986 -22.794 -44.533 1.00 78.38 91 GLU A O 1
ATOM 711 N N . ASN A 1 92 ? 13.014 -23.107 -45.577 1.00 55.47 92 ASN A N 1
ATOM 712 C CA . ASN A 1 92 ? 13.042 -24.580 -45.638 1.00 55.47 92 ASN A CA 1
ATOM 713 C C . ASN A 1 92 ? 13.544 -25.059 -46.998 1.00 55.47 92 ASN A C 1
ATOM 715 O O . ASN A 1 92 ? 13.069 -24.494 -48.010 1.00 55.47 92 ASN A O 1
#

Solvent-accessible surface area (backbone atoms only — not comparable to full-atom values): 6551 Å² total; per-residue (Å²): 140,82,85,82,76,82,82,79,83,80,85,77,81,93,78,85,79,92,65,88,87,70,82,93,78,90,80,92,68,58,69,71,56,50,53,52,42,52,55,50,18,62,75,68,75,48,56,56,67,55,55,52,50,53,54,50,47,66,74,65,62,69,81,76,87,72,83,72,87,70,86,71,86,62,82,85,63,43,92,86,52,41,69,74,75,46,66,75,71,86,70,130

pLDDT: mean 76.74, std 18.64, r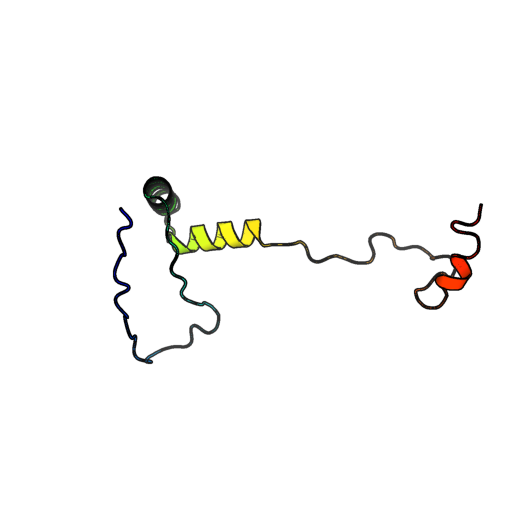ange [38.56, 97.38]

Mean predicted aligned error: 15.36 Å

Sequence (92 aa):
MGTQYPLTRFTYGTTYGTITDMKRTTVYLPDELKARLVAEAARRQVTEAEIIRQAVDKETRQPRPRGGIFSGDTGGVTGANLHEHMEGFGEN

Foldseek 3Di:
DDDDDDDDDDDDDDDDDDPPPDDDDDDDDDPVVVVVLVVVCVVVVHDSVVVVVVVCCVVVDDPDDDPCPDDDDPVPDDPVCVVVVCPPPPDD

Radius of gyration: 26.13 Å; Cα contacts (8 Å, |Δi|>4): 11; chains: 1; bounding box: 64×50×61 Å

Nearest PDB structures (foldseek):
  5x3t-assembly1_G  TM=7.166E-01  e=2.434E-03  Mycobacterium tuberculosis H37Rv
  5x3t-assembly1_C  TM=5.487E-01  e=8.454E-04  Mycobacterium tuberculosis H37Rv